Protein AF-A0A7C5VIN2-F1 (afdb_monomer)

Sequence (74 aa):
MKIVKEIDLTQEMTCVNFFNYIKDLLSGLSDDEYIKIIVKGYAETFTMIEWLKSLGRHISEIVDSDDKKVIIVR

Mean predicted aligned error: 4.77 Å

Solvent-accessible surface area (backbone atoms only — not comparable to full-atom values): 4256 Å² total; per-residue (Å²): 127,41,78,78,45,80,44,70,60,72,53,101,64,69,70,74,64,48,57,55,50,51,51,55,53,60,71,67,54,55,99,53,38,30,37,37,39,34,29,50,45,68,70,54,42,51,53,49,51,55,52,40,47,75,70,72,39,50,73,76,46,77,47,86,50,96,72,34,38,38,39,32,36,70

Nearest PDB structures (foldseek):
  3grz-assembly1_B  TM=7.654E-01  e=4.991E-03  Lactobacillus delbrueckii subsp. bulgaricus ATCC BAA-365
  3grz-assembly1_A  TM=7.698E-01  e=1.672E-02  Lactobacillus delbrueckii subsp. bulgaricus ATCC BAA-365
  3hz7-assembly1_A  TM=7.036E-01  e=5.993E-02  Desulfitobacterium hafniense
  2nxj-assembly2_B  TM=7.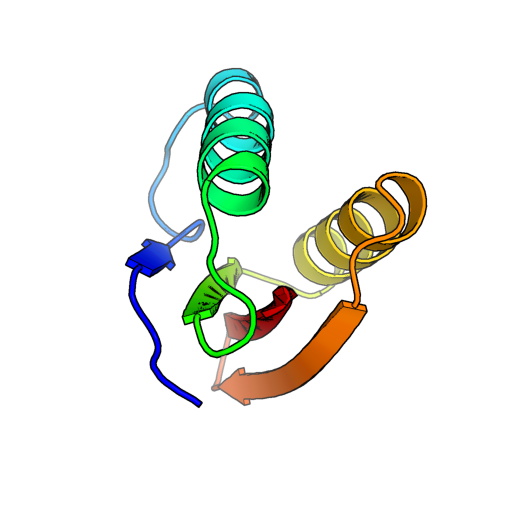978E-01  e=4.205E-01  Thermus thermophilus HB8
  3cjt-assembly8_O  TM=8.037E-01  e=4.810E-01  unclassified

Radius of gyration: 11.43 Å; Cα contacts (8 Å, |Δi|>4): 105; chains: 1; bounding box: 26×19×29 Å

pLDDT: mean 85.65, std 9.28, range [53.5, 94.12]

Secondary structure (DSSP, 8-state):
-EEEEEEETTS---HHHHHHHHHHHHHT--TTEEEEEEEESHHHHHHHHHHHHHTT--EEEEEEETTEEEEEE-

Foldseek 3Di:
DDAPEEAEPVDDDDPPVVLVVVVVVVVPDDPPYKHKYKAFDDVRVVVVVVSCVVVVKDFPDWDDDDRIIITIID

Structure (mmCIF, N/CA/C/O backbone):
data_AF-A0A7C5VIN2-F1
#
_entry.id   AF-A0A7C5VIN2-F1
#
loop_
_atom_site.group_PDB
_atom_site.id
_atom_site.type_symbol
_atom_site.label_atom_id
_atom_site.label_alt_id
_atom_site.label_comp_id
_atom_site.label_asym_id
_atom_site.label_entity_id
_atom_site.label_seq_id
_atom_site.pdbx_PDB_ins_code
_atom_site.Cartn_x
_atom_site.Cartn_y
_atom_site.Cartn_z
_atom_site.occupancy
_atom_site.B_iso_or_equiv
_atom_site.auth_seq_id
_atom_site.auth_comp_id
_atom_site.auth_asym_id
_atom_site.auth_atom_id
_atom_site.pdbx_PDB_model_num
ATOM 1 N N . MET A 1 1 ? -15.688 -1.458 5.237 1.00 78.50 1 MET A N 1
ATOM 2 C CA . MET A 1 1 ? -14.564 -1.165 4.327 1.00 78.50 1 MET A CA 1
ATOM 3 C C . MET A 1 1 ? -14.835 0.161 3.644 1.00 78.50 1 MET A C 1
ATOM 5 O O . MET A 1 1 ? -15.710 0.225 2.786 1.00 78.50 1 MET A O 1
ATOM 9 N N . LYS A 1 2 ? -14.128 1.213 4.059 1.00 90.38 2 LYS A N 1
ATOM 10 C CA . LYS A 1 2 ? -14.215 2.556 3.480 1.00 90.38 2 LYS A CA 1
ATOM 11 C C . LYS A 1 2 ? -12.825 2.982 3.005 1.00 90.38 2 LYS A C 1
ATOM 13 O O . LYS A 1 2 ? -11.909 3.098 3.812 1.00 90.38 2 LYS A O 1
ATOM 18 N N . ILE A 1 3 ? -12.661 3.211 1.702 1.00 92.12 3 ILE A N 1
ATOM 19 C CA . ILE A 1 3 ? -11.412 3.762 1.157 1.00 92.12 3 ILE A CA 1
ATOM 20 C C . ILE A 1 3 ? -11.406 5.263 1.438 1.00 92.12 3 ILE A C 1
ATOM 22 O O . ILE A 1 3 ? -12.236 5.994 0.902 1.00 92.12 3 ILE A O 1
ATOM 26 N N . VAL A 1 4 ? -10.499 5.720 2.300 1.00 93.62 4 VAL A N 1
ATOM 27 C CA . VAL A 1 4 ? -10.432 7.132 2.724 1.00 93.62 4 VAL A CA 1
ATOM 28 C C . VAL A 1 4 ? -9.404 7.939 1.951 1.00 93.62 4 VAL A C 1
ATOM 30 O O . VAL A 1 4 ? -9.486 9.167 1.893 1.00 93.62 4 VAL A O 1
ATOM 33 N N . LYS A 1 5 ? -8.443 7.256 1.328 1.00 92.00 5 LYS A N 1
ATOM 34 C CA . LYS A 1 5 ? -7.422 7.895 0.510 1.00 92.00 5 LYS A CA 1
ATOM 35 C C . LYS A 1 5 ? -7.019 7.013 -0.658 1.00 92.00 5 LYS A C 1
ATOM 37 O O . LYS A 1 5 ? -6.829 5.809 -0.499 1.00 92.00 5 LYS A O 1
ATOM 42 N N . GLU A 1 6 ? -6.851 7.648 -1.810 1.00 91.50 6 GLU A N 1
ATOM 43 C CA . GLU A 1 6 ? -6.211 7.070 -2.985 1.00 91.50 6 GLU A CA 1
ATOM 44 C C . GLU A 1 6 ? -4.872 7.768 -3.221 1.00 91.50 6 GLU A C 1
ATOM 46 O O . GLU A 1 6 ? -4.755 8.987 -3.059 1.00 91.50 6 GLU A O 1
ATOM 51 N N . ILE A 1 7 ? -3.859 6.974 -3.548 1.00 88.25 7 ILE A N 1
ATOM 52 C CA . ILE A 1 7 ? -2.483 7.409 -3.713 1.00 88.25 7 ILE A CA 1
ATOM 53 C C . ILE A 1 7 ? -1.949 6.812 -5.013 1.00 88.25 7 ILE A C 1
ATOM 55 O O . ILE A 1 7 ? -1.806 5.596 -5.114 1.00 88.25 7 ILE A O 1
ATOM 59 N N . ASP A 1 8 ? -1.645 7.659 -5.994 1.00 86.94 8 ASP A N 1
ATOM 60 C CA . ASP A 1 8 ? -1.123 7.237 -7.295 1.00 86.94 8 ASP A CA 1
ATOM 61 C C . ASP A 1 8 ? 0.391 7.480 -7.387 1.00 86.94 8 ASP A C 1
ATOM 63 O O . ASP A 1 8 ? 0.848 8.619 -7.468 1.00 86.94 8 ASP A O 1
ATOM 67 N N . LEU A 1 9 ? 1.167 6.393 -7.371 1.00 81.00 9 LEU A N 1
ATOM 68 C CA . LEU A 1 9 ? 2.628 6.385 -7.519 1.00 81.00 9 LEU A CA 1
ATOM 69 C C . LEU A 1 9 ? 3.105 6.442 -8.963 1.00 81.00 9 LEU A C 1
ATOM 71 O O . LEU A 1 9 ? 4.306 6.463 -9.214 1.00 81.00 9 LEU A O 1
ATOM 75 N N . THR A 1 10 ? 2.190 6.412 -9.925 1.00 77.06 10 THR A N 1
ATOM 76 C CA . THR A 1 10 ? 2.558 6.448 -11.341 1.00 77.06 10 THR A CA 1
ATOM 77 C C . THR A 1 10 ? 2.936 7.851 -11.811 1.00 77.06 10 THR A C 1
ATOM 79 O O . THR A 1 10 ? 3.517 7.995 -12.886 1.00 77.06 10 THR A O 1
ATOM 82 N N . GLN A 1 11 ? 2.639 8.873 -11.006 1.00 68.31 11 GLN A N 1
ATOM 83 C CA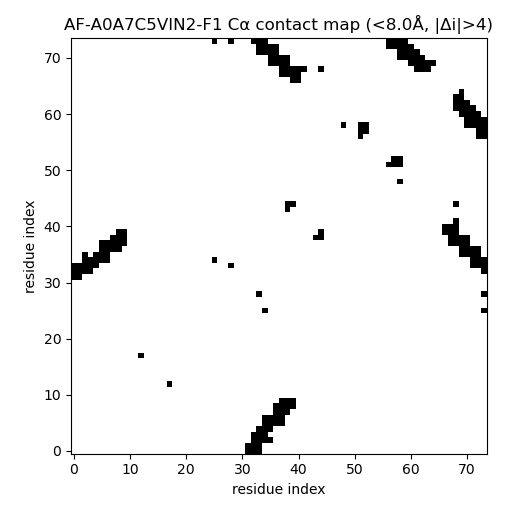 . GLN A 1 11 ? 3.013 10.262 -11.247 1.00 68.31 11 GLN A CA 1
ATOM 84 C C . GLN A 1 11 ? 4.360 10.551 -10.567 1.00 68.31 11 GLN A C 1
ATOM 86 O O . GLN A 1 11 ? 4.571 10.133 -9.430 1.00 68.31 11 GLN A O 1
ATOM 91 N N . GLU A 1 12 ? 5.281 11.231 -11.258 1.00 56.38 12 GLU A N 1
ATOM 92 C CA . GLU A 1 12 ? 6.657 11.492 -10.800 1.00 56.38 12 GLU A CA 1
ATOM 93 C C . GLU A 1 12 ? 6.693 12.348 -9.513 1.00 56.38 12 GLU A C 1
ATOM 95 O O . GLU A 1 12 ? 6.862 13.565 -9.542 1.00 56.38 12 GLU A O 1
ATOM 100 N N . MET A 1 13 ? 6.544 11.704 -8.355 1.00 53.50 13 MET A N 1
ATOM 101 C CA . MET A 1 13 ? 6.834 12.256 -7.030 1.00 53.50 13 MET A CA 1
ATOM 102 C C . MET A 1 13 ? 8.072 11.564 -6.457 1.00 53.50 13 MET A C 1
ATOM 104 O O . MET A 1 13 ? 8.247 10.353 -6.563 1.00 53.50 13 MET A O 1
ATOM 108 N N . THR A 1 14 ? 8.952 12.334 -5.823 1.00 56.88 14 THR A N 1
ATOM 109 C CA . THR A 1 14 ? 10.199 11.837 -5.232 1.00 56.88 14 THR A CA 1
ATOM 110 C C . THR A 1 14 ? 9.938 10.791 -4.132 1.00 56.88 14 THR A C 1
ATOM 112 O O . THR A 1 14 ? 9.306 11.079 -3.114 1.00 56.88 14 THR A O 1
ATOM 115 N N . CYS A 1 15 ? 10.473 9.574 -4.313 1.00 59.44 15 CYS A N 1
ATOM 116 C CA . CYS A 1 15 ? 10.178 8.370 -3.515 1.00 59.44 15 CYS A CA 1
ATOM 117 C C . CYS A 1 15 ? 10.320 8.508 -1.984 1.00 59.44 15 CYS A C 1
ATOM 119 O O . CYS A 1 15 ? 9.653 7.792 -1.244 1.00 59.44 15 CYS A O 1
ATOM 121 N N . VAL A 1 16 ? 11.176 9.400 -1.472 1.00 60.62 16 VAL A N 1
ATOM 122 C CA . VAL A 1 16 ? 11.470 9.490 -0.023 1.00 60.62 16 VAL A CA 1
ATOM 123 C C . VAL A 1 16 ? 10.336 10.153 0.767 1.00 60.62 16 VAL A C 1
ATOM 125 O O . VAL A 1 16 ? 10.008 9.710 1.867 1.00 60.62 16 VAL A O 1
ATOM 128 N N . ASN A 1 17 ? 9.680 11.168 0.202 1.00 69.81 17 ASN A N 1
ATOM 129 C CA . ASN A 1 17 ? 8.547 11.822 0.867 1.00 69.81 17 ASN A CA 1
ATOM 130 C C . ASN A 1 17 ? 7.300 10.929 0.882 1.00 69.81 17 ASN A C 1
ATOM 132 O O . ASN A 1 17 ? 6.423 11.081 1.729 1.00 69.81 17 ASN A O 1
ATOM 136 N N . PHE A 1 18 ? 7.249 9.965 -0.031 1.00 78.31 18 PHE A N 1
ATOM 137 C CA . PHE A 1 18 ? 6.101 9.108 -0.237 1.00 78.31 18 PHE A CA 1
ATOM 138 C C . PHE A 1 18 ? 5.901 8.065 0.867 1.00 78.31 18 PHE A C 1
ATOM 140 O O . PHE A 1 18 ? 4.806 7.933 1.410 1.00 78.31 18 PHE A O 1
ATOM 147 N N . PHE A 1 19 ? 6.958 7.335 1.228 1.00 83.88 19 PHE A N 1
ATOM 148 C CA . PHE A 1 19 ? 6.868 6.302 2.262 1.00 83.88 19 PHE A CA 1
ATOM 149 C C . PHE A 1 19 ? 6.511 6.892 3.627 1.00 83.88 19 PHE A C 1
ATOM 151 O O . PHE A 1 19 ? 5.687 6.328 4.345 1.00 83.88 19 PHE A O 1
ATOM 158 N N . ASN A 1 20 ? 7.069 8.059 3.961 1.00 85.38 20 ASN A N 1
ATOM 159 C CA . ASN A 1 20 ? 6.702 8.778 5.181 1.00 85.38 20 ASN A CA 1
ATOM 160 C C . ASN A 1 20 ? 5.236 9.224 5.139 1.00 85.38 20 ASN A C 1
ATOM 162 O O . ASN A 1 20 ? 4.503 8.985 6.093 1.00 85.38 20 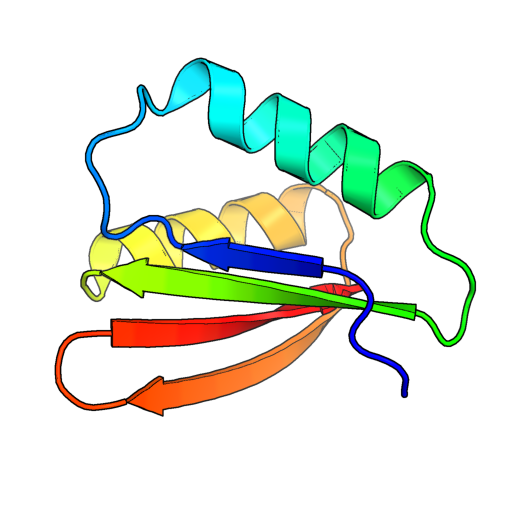ASN A O 1
ATOM 166 N N . TYR A 1 21 ? 4.777 9.758 4.004 1.00 86.50 21 TYR A N 1
ATOM 167 C CA . TYR A 1 21 ? 3.379 10.147 3.830 1.00 86.50 21 TYR A CA 1
ATOM 168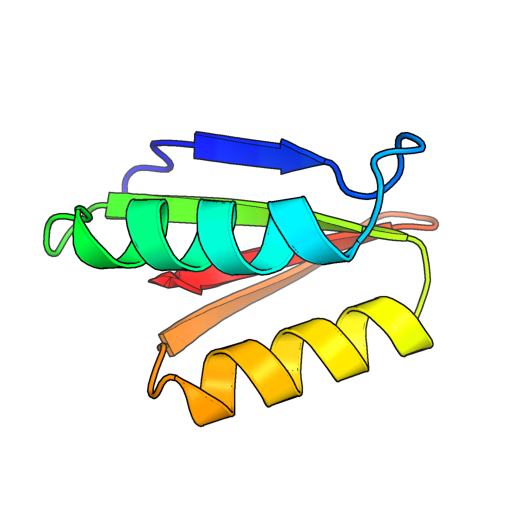 C C . TYR A 1 21 ? 2.402 8.972 3.996 1.00 86.50 21 TYR A C 1
ATOM 170 O O . TYR A 1 21 ? 1.418 9.088 4.727 1.00 86.50 21 TYR A O 1
ATOM 178 N N . ILE A 1 22 ? 2.678 7.819 3.373 1.00 88.75 22 ILE A N 1
ATOM 179 C CA . ILE A 1 22 ? 1.858 6.615 3.571 1.00 88.75 22 ILE A CA 1
ATOM 180 C C . ILE A 1 22 ? 1.891 6.170 5.029 1.00 88.75 22 ILE A C 1
ATOM 182 O O . ILE A 1 22 ? 0.851 5.825 5.583 1.00 88.75 22 ILE A O 1
ATOM 186 N N . LYS A 1 23 ? 3.068 6.159 5.656 1.00 89.81 23 LYS A N 1
ATOM 187 C CA . LYS A 1 23 ? 3.213 5.729 7.047 1.00 89.81 23 LYS A CA 1
ATOM 188 C C . LYS A 1 23 ? 2.361 6.583 7.988 1.00 89.81 23 LYS A C 1
ATOM 190 O O . LYS A 1 23 ? 1.694 6.027 8.863 1.00 89.81 23 LYS A O 1
ATOM 195 N N . ASP A 1 24 ? 2.355 7.897 7.793 1.00 90.12 24 ASP A N 1
ATOM 196 C CA . ASP A 1 24 ? 1.559 8.822 8.598 1.00 90.12 24 ASP A CA 1
ATOM 197 C C . ASP A 1 24 ? 0.059 8.604 8.367 1.00 90.12 24 ASP A C 1
ATOM 199 O O . ASP A 1 24 ? -0.698 8.495 9.331 1.00 90.12 24 ASP A O 1
ATOM 203 N N . LEU A 1 25 ? -0.366 8.427 7.108 1.00 90.81 25 LEU A N 1
ATOM 204 C CA . LEU A 1 25 ? -1.755 8.090 6.777 1.00 90.81 25 LEU A CA 1
ATOM 205 C C . LEU A 1 25 ? -2.207 6.790 7.444 1.00 90.81 25 LEU A C 1
ATOM 207 O O . LEU A 1 25 ? -3.243 6.768 8.099 1.00 90.81 25 LEU A O 1
ATOM 211 N N . LEU A 1 26 ? -1.413 5.725 7.317 1.00 91.19 26 LEU A N 1
ATOM 212 C CA . LEU A 1 26 ? -1.696 4.417 7.911 1.00 91.19 26 LEU A CA 1
ATOM 213 C C . LEU A 1 26 ? -1.767 4.472 9.441 1.00 91.19 26 LEU A C 1
ATOM 215 O O . LEU A 1 26 ? -2.466 3.677 10.067 1.00 91.19 26 LEU A O 1
ATOM 219 N N . SER A 1 27 ? -1.027 5.385 10.068 1.00 90.56 27 SER A N 1
ATOM 220 C CA . SER A 1 27 ? -1.040 5.563 11.524 1.00 90.56 27 SER A CA 1
ATOM 221 C C . SER A 1 27 ? -2.301 6.275 12.023 1.00 90.56 27 SER A C 1
ATOM 223 O O . SER A 1 27 ? -2.622 6.157 13.200 1.00 90.56 27 SER A O 1
ATOM 225 N N . GLY A 1 28 ? -3.015 6.982 11.143 1.00 89.62 28 GLY A N 1
ATOM 226 C CA . GLY A 1 28 ? -4.261 7.683 11.455 1.00 89.62 28 GLY A CA 1
ATOM 227 C C . GLY A 1 28 ? -5.541 6.953 11.041 1.00 89.62 28 GLY A C 1
ATOM 228 O O . GLY A 1 28 ? -6.610 7.539 11.180 1.00 89.62 28 GLY A O 1
ATOM 229 N N . LEU A 1 29 ? -5.454 5.728 10.509 1.00 90.94 29 LEU A N 1
ATOM 230 C CA . LEU A 1 29 ? -6.630 4.973 10.069 1.00 90.94 29 LEU A CA 1
ATOM 231 C C . LEU A 1 29 ? -7.426 4.406 11.247 1.00 90.94 29 LEU A C 1
ATOM 233 O O . LEU A 1 29 ? -6.859 3.835 12.181 1.00 90.94 29 LEU A O 1
ATOM 237 N N . SER A 1 30 ? -8.749 4.504 11.142 1.00 89.75 30 SER A N 1
ATOM 238 C CA . SER A 1 30 ? -9.703 3.767 11.976 1.00 89.75 30 SER A CA 1
ATOM 239 C C . SER A 1 30 ? -9.826 2.304 11.516 1.00 89.75 30 SER A C 1
ATOM 241 O O . SER A 1 30 ? -9.408 1.948 10.414 1.00 89.75 30 SER A O 1
ATOM 243 N N . ASP A 1 31 ? -10.437 1.440 12.332 1.00 86.44 31 ASP A N 1
ATOM 244 C CA . ASP A 1 31 ? -10.517 -0.011 12.070 1.00 86.44 31 ASP A CA 1
ATOM 245 C C . ASP A 1 31 ? -11.239 -0.402 10.765 1.00 86.44 31 ASP A C 1
ATOM 247 O O . ASP A 1 31 ? -11.016 -1.495 10.237 1.00 86.44 31 ASP A O 1
ATOM 251 N N . ASP A 1 32 ? -12.106 0.464 10.239 1.00 91.31 32 ASP A N 1
ATOM 252 C CA . ASP A 1 32 ? -12.879 0.260 9.012 1.00 91.31 32 ASP A CA 1
ATOM 253 C C . ASP A 1 32 ? -12.344 1.041 7.797 1.00 91.31 32 ASP A C 1
ATOM 255 O O . ASP A 1 32 ? -12.904 0.921 6.692 1.00 91.31 32 ASP A O 1
ATOM 259 N N . GLU A 1 33 ? -11.267 1.806 7.994 1.00 93.38 33 GLU A N 1
ATOM 260 C CA . GLU A 1 33 ? -10.653 2.683 7.005 1.00 93.38 33 GLU A CA 1
ATOM 261 C C . GLU A 1 33 ? -9.456 2.021 6.321 1.00 93.38 33 GLU A C 1
ATOM 263 O O . GLU A 1 33 ? -8.649 1.317 6.922 1.00 93.38 33 GLU A O 1
ATOM 268 N N . TYR A 1 34 ? -9.354 2.261 5.018 1.00 94.12 34 TYR A N 1
ATOM 269 C CA . TYR A 1 34 ? -8.342 1.668 4.155 1.00 94.12 34 TYR A CA 1
ATOM 270 C C . TYR A 1 34 ? -7.793 2.728 3.210 1.00 94.12 34 TYR A C 1
ATOM 272 O O . TYR A 1 34 ? -8.494 3.674 2.830 1.00 94.12 34 TYR A O 1
ATOM 280 N N . ILE A 1 35 ? -6.555 2.539 2.768 1.00 94.12 35 ILE A N 1
ATOM 281 C CA . ILE A 1 35 ? -5.976 3.333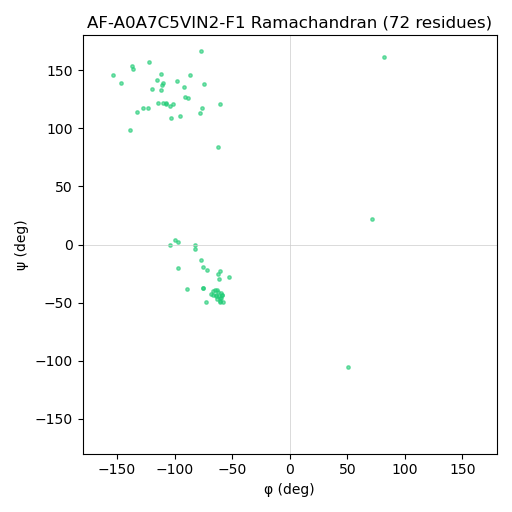 1.685 1.00 94.12 35 ILE A CA 1
ATOM 282 C C . ILE A 1 35 ? -5.772 2.472 0.446 1.00 94.12 35 ILE A C 1
ATOM 284 O O . ILE A 1 35 ? -5.482 1.278 0.529 1.00 94.12 35 ILE A O 1
ATOM 288 N N . LYS A 1 36 ? -5.921 3.107 -0.712 1.00 93.38 36 LYS A N 1
ATOM 289 C CA . LYS A 1 36 ? -5.681 2.525 -2.027 1.00 93.38 36 LYS A CA 1
ATOM 290 C C . LYS A 1 36 ? -4.394 3.111 -2.593 1.00 93.38 36 LYS A C 1
ATOM 292 O O . LYS A 1 36 ? -4.294 4.323 -2.755 1.00 93.38 36 LYS A O 1
ATOM 297 N N . ILE A 1 37 ? -3.425 2.259 -2.900 1.00 91.62 37 ILE A N 1
ATOM 298 C CA . ILE A 1 37 ? -2.124 2.641 -3.454 1.00 91.62 37 ILE A CA 1
ATOM 299 C C . ILE A 1 37 ? -2.028 2.071 -4.866 1.00 91.62 37 ILE A C 1
ATOM 301 O O . ILE A 1 37 ? -2.141 0.866 -5.053 1.00 91.62 37 ILE A O 1
ATOM 305 N N . ILE A 1 38 ? -1.826 2.922 -5.862 1.00 90.31 38 ILE A N 1
ATOM 306 C CA . ILE A 1 38 ? -1.688 2.537 -7.265 1.00 90.31 38 ILE A CA 1
ATOM 307 C C . ILE A 1 38 ? -0.209 2.620 -7.616 1.00 90.31 38 ILE A C 1
ATOM 309 O O . ILE A 1 38 ? 0.368 3.694 -7.525 1.00 90.31 38 ILE A O 1
ATOM 313 N N . VAL A 1 39 ? 0.400 1.506 -8.009 1.00 88.44 39 VAL A N 1
ATOM 314 C CA . VAL A 1 39 ? 1.831 1.370 -8.312 1.00 88.44 39 VAL A CA 1
ATOM 315 C C . VAL A 1 39 ? 2.021 1.029 -9.787 1.00 88.44 39 VAL A C 1
ATOM 317 O O . VAL A 1 39 ? 1.245 0.249 -10.339 1.00 88.44 39 VAL A O 1
ATOM 320 N N . LYS A 1 40 ? 3.052 1.582 -10.435 1.00 85.56 40 LYS A N 1
ATOM 321 C CA . LYS A 1 40 ? 3.427 1.214 -11.809 1.00 85.56 40 LYS A CA 1
ATOM 322 C C . LYS A 1 40 ? 4.451 0.089 -11.760 1.00 85.56 40 LYS A C 1
ATOM 324 O O . LYS A 1 40 ? 5.470 0.259 -11.110 1.00 85.56 40 LYS A O 1
ATOM 329 N N . GLY A 1 41 ? 4.207 -1.010 -12.469 1.00 79.31 41 GLY A N 1
ATOM 330 C CA . GLY A 1 41 ? 5.202 -2.074 -12.616 1.00 79.31 41 GLY A CA 1
ATOM 331 C C . GLY A 1 41 ? 5.299 -3.069 -11.452 1.00 79.31 41 GLY A C 1
ATOM 332 O O . GLY A 1 41 ? 4.823 -2.859 -10.334 1.00 79.31 41 GLY A O 1
ATOM 333 N N . TYR A 1 42 ? 5.893 -4.227 -11.749 1.00 78.94 42 TYR A N 1
ATOM 334 C CA . TYR A 1 42 ? 5.972 -5.364 -10.827 1.00 78.94 42 TYR A CA 1
ATOM 335 C C . TYR A 1 42 ? 7.011 -5.162 -9.713 1.00 78.94 42 TYR A C 1
ATOM 337 O O . TYR A 1 42 ? 6.768 -5.549 -8.570 1.00 78.94 42 TYR A O 1
ATOM 345 N N . ALA A 1 43 ? 8.155 -4.545 -10.022 1.00 81.62 43 ALA A N 1
ATOM 346 C CA . ALA A 1 43 ? 9.251 -4.366 -9.068 1.00 81.62 43 ALA A CA 1
ATOM 347 C C . ALA A 1 43 ? 8.875 -3.387 -7.944 1.00 81.62 43 ALA A C 1
ATOM 349 O O . ALA A 1 43 ? 9.114 -3.651 -6.763 1.00 81.62 43 ALA A O 1
ATOM 350 N N . GLU A 1 44 ? 8.225 -2.286 -8.303 1.00 82.25 44 GLU A N 1
ATOM 351 C CA . GLU A 1 44 ? 7.721 -1.272 -7.386 1.00 82.25 44 GLU A CA 1
ATOM 352 C C . GLU A 1 44 ? 6.597 -1.838 -6.518 1.00 82.25 44 GLU A C 1
ATOM 354 O O . GLU A 1 44 ? 6.568 -1.609 -5.309 1.00 82.25 44 GLU A O 1
ATOM 359 N N . THR A 1 45 ? 5.715 -2.648 -7.111 1.00 86.12 45 THR A N 1
ATOM 360 C CA . THR A 1 45 ? 4.647 -3.349 -6.386 1.00 86.12 45 THR A CA 1
ATOM 361 C C . THR A 1 45 ? 5.219 -4.288 -5.333 1.00 86.12 45 THR A C 1
ATOM 363 O O . THR A 1 45 ? 4.810 -4.233 -4.175 1.00 86.12 45 THR A O 1
ATOM 366 N N . PHE A 1 46 ? 6.197 -5.120 -5.701 1.00 87.75 46 PHE A N 1
ATOM 367 C CA . PHE A 1 46 ? 6.856 -6.022 -4.759 1.00 87.75 46 PHE A CA 1
ATOM 368 C C . PHE A 1 46 ? 7.546 -5.252 -3.625 1.00 87.75 46 PHE A C 1
ATOM 370 O O . PHE A 1 46 ? 7.349 -5.566 -2.454 1.00 87.75 46 PHE A O 1
ATOM 377 N N . THR A 1 47 ? 8.281 -4.190 -3.964 1.00 88.31 47 THR A N 1
ATOM 378 C CA . THR A 1 47 ? 8.944 -3.319 -2.981 1.00 88.31 47 THR A CA 1
ATOM 379 C C . THR A 1 47 ? 7.937 -2.699 -2.009 1.00 88.31 47 THR A C 1
ATOM 381 O O . THR A 1 47 ? 8.167 -2.694 -0.801 1.00 88.31 47 THR A O 1
ATOM 384 N N . MET A 1 48 ? 6.794 -2.223 -2.514 1.00 88.69 48 MET A N 1
ATOM 385 C CA . MET A 1 48 ? 5.723 -1.658 -1.693 1.00 88.69 48 MET A CA 1
ATOM 386 C C . MET A 1 48 ? 5.113 -2.706 -0.758 1.00 88.69 48 MET A C 1
ATOM 388 O O . MET A 1 48 ? 4.917 -2.435 0.423 1.00 88.69 48 MET A O 1
ATOM 392 N N . ILE A 1 49 ? 4.849 -3.914 -1.260 1.00 90.62 49 ILE A N 1
ATOM 393 C CA . ILE A 1 49 ? 4.299 -5.022 -0.470 1.00 90.62 49 ILE A CA 1
ATOM 394 C C . ILE A 1 49 ? 5.241 -5.395 0.678 1.00 90.62 49 ILE A C 1
ATOM 396 O O . ILE A 1 49 ? 4.799 -5.496 1.822 1.00 90.62 49 ILE A O 1
ATOM 400 N N . GLU A 1 50 ? 6.529 -5.582 0.394 1.00 91.44 50 GLU A N 1
ATOM 401 C CA . GLU A 1 50 ? 7.513 -5.952 1.415 1.00 91.44 50 GLU A CA 1
ATOM 402 C C . GLU A 1 50 ? 7.696 -4.836 2.450 1.00 91.44 50 GLU A C 1
ATOM 404 O O . GLU A 1 50 ? 7.743 -5.101 3.653 1.00 91.44 50 GLU A O 1
ATOM 409 N N . TRP A 1 51 ? 7.700 -3.574 2.012 1.00 91.62 51 TRP A N 1
ATOM 410 C CA . TRP A 1 51 ? 7.733 -2.435 2.923 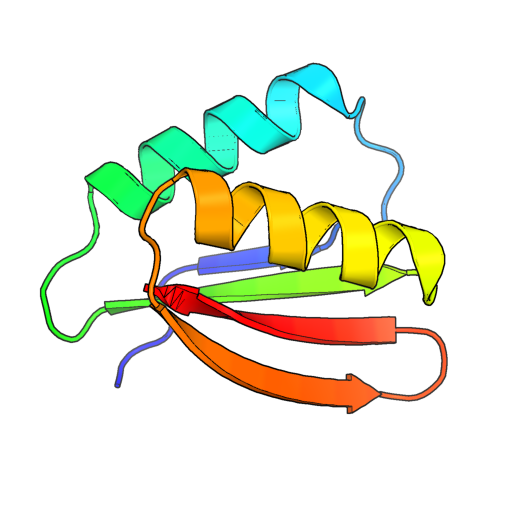1.00 91.62 51 TRP A CA 1
ATOM 411 C C . TRP A 1 51 ? 6.487 -2.374 3.823 1.00 91.62 51 TRP A C 1
ATOM 413 O O . TRP A 1 51 ? 6.629 -2.270 5.041 1.00 91.62 51 TRP A O 1
ATOM 423 N N . LEU A 1 52 ? 5.275 -2.526 3.275 1.00 91.94 52 LEU A N 1
ATOM 424 C CA . LEU A 1 52 ? 4.032 -2.566 4.061 1.00 91.94 52 LEU A CA 1
ATOM 425 C C . LEU A 1 52 ? 4.035 -3.721 5.076 1.00 91.94 52 LEU A C 1
ATOM 427 O O . LEU A 1 52 ? 3.680 -3.521 6.239 1.00 91.94 52 LEU A O 1
ATOM 431 N N . LYS A 1 53 ? 4.509 -4.909 4.681 1.00 90.62 53 LYS A N 1
ATOM 432 C CA . LYS A 1 53 ? 4.676 -6.048 5.598 1.00 90.62 53 LYS A CA 1
ATOM 433 C C . LYS A 1 53 ? 5.673 -5.751 6.716 1.00 90.62 53 LYS A C 1
ATOM 435 O O . LYS A 1 53 ? 5.405 -6.096 7.862 1.00 90.62 53 LYS A O 1
ATOM 440 N N . SER A 1 54 ? 6.791 -5.084 6.413 1.00 91.69 54 SER A N 1
ATOM 441 C CA . SER A 1 54 ? 7.783 -4.684 7.425 1.00 91.69 54 SER A CA 1
ATOM 442 C C . SER A 1 54 ? 7.221 -3.705 8.463 1.00 91.69 54 SER A C 1
ATOM 444 O O . SER A 1 54 ? 7.679 -3.682 9.603 1.00 91.69 54 SER A O 1
ATOM 446 N N . LEU A 1 55 ? 6.186 -2.942 8.096 1.00 88.94 55 LEU A N 1
ATOM 447 C CA . LEU A 1 55 ? 5.436 -2.075 9.006 1.00 88.94 55 LEU A CA 1
ATOM 448 C C . LEU A 1 55 ? 4.354 -2.821 9.807 1.00 88.94 55 LEU A C 1
ATOM 450 O O . LEU A 1 55 ? 3.643 -2.190 10.588 1.00 88.94 55 LEU A O 1
ATOM 454 N N . GLY A 1 56 ? 4.194 -4.132 9.603 1.00 88.56 56 GLY A N 1
ATOM 455 C CA . GLY A 1 56 ? 3.143 -4.939 10.226 1.00 88.56 56 GLY A CA 1
ATOM 456 C C . GLY A 1 56 ? 1.742 -4.654 9.678 1.00 88.56 56 GLY A C 1
ATOM 457 O O . GLY A 1 56 ? 0.755 -4.906 10.366 1.00 88.56 56 GLY A O 1
ATOM 458 N N . ARG A 1 57 ? 1.644 -4.093 8.466 1.00 89.75 57 ARG A N 1
ATOM 459 C CA . ARG A 1 57 ? 0.374 -3.6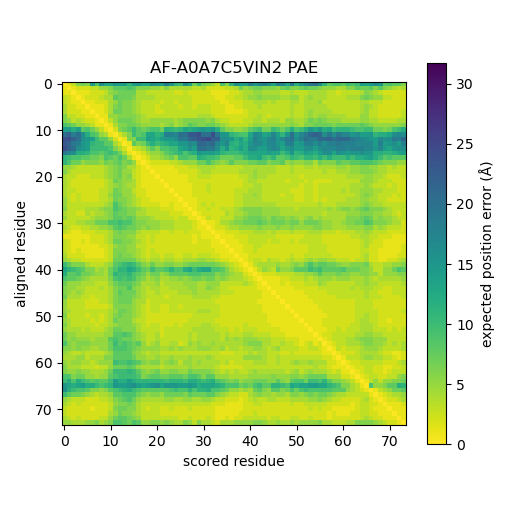73 7.861 1.00 89.75 57 ARG A CA 1
ATOM 460 C C . ARG A 1 57 ? -0.299 -4.817 7.125 1.00 89.75 57 ARG A C 1
ATOM 462 O O . ARG A 1 57 ? 0.365 -5.665 6.526 1.00 89.75 57 ARG A O 1
ATOM 469 N N . HIS A 1 58 ? -1.628 -4.834 7.162 1.00 88.06 58 HIS A N 1
ATOM 470 C CA . HIS A 1 58 ? -2.413 -5.897 6.552 1.00 88.06 58 HIS A CA 1
ATOM 471 C C . HIS A 1 58 ? -2.852 -5.481 5.149 1.00 88.06 58 HIS A C 1
ATOM 473 O O . HIS A 1 58 ? -3.721 -4.624 4.960 1.00 88.06 58 HIS A O 1
ATOM 479 N N . ILE A 1 59 ? -2.282 -6.144 4.146 1.00 91.38 59 ILE A N 1
ATOM 480 C CA . ILE A 1 59 ? -2.705 -5.996 2.755 1.00 91.38 59 ILE A CA 1
ATOM 481 C C . ILE A 1 59 ? -4.002 -6.775 2.575 1.00 91.38 59 ILE A C 1
ATOM 483 O O . ILE A 1 59 ? -4.043 -7.986 2.767 1.00 91.38 59 ILE A O 1
ATOM 487 N N . SER A 1 60 ? -5.067 -6.058 2.245 1.00 90.00 60 SER A N 1
ATOM 488 C CA . SER A 1 60 ? -6.410 -6.629 2.129 1.00 90.00 60 SER A CA 1
ATOM 489 C C . SER A 1 60 ? -6.682 -7.151 0.732 1.00 90.00 60 SER A C 1
ATOM 491 O O . SER A 1 60 ? -7.295 -8.201 0.583 1.00 90.00 60 SER A O 1
ATOM 493 N N . GLU A 1 61 ? -6.201 -6.436 -0.282 1.00 90.88 61 GLU A N 1
ATOM 494 C CA . GLU A 1 61 ? -6.405 -6.814 -1.673 1.00 90.88 61 GLU A CA 1
ATOM 495 C C . GLU A 1 61 ? -5.273 -6.275 -2.549 1.00 90.88 61 GLU A C 1
ATOM 497 O O . GLU A 1 61 ? -4.736 -5.193 -2.292 1.00 90.88 61 GLU A O 1
ATOM 502 N N . ILE A 1 62 ? -4.916 -7.034 -3.585 1.00 90.81 62 ILE A N 1
ATOM 503 C CA . ILE A 1 62 ? -4.037 -6.589 -4.665 1.00 90.81 62 ILE A CA 1
ATOM 504 C C . ILE A 1 62 ? -4.776 -6.866 -5.972 1.00 90.81 62 ILE A C 1
ATOM 506 O O . ILE A 1 62 ? -5.077 -8.020 -6.272 1.00 90.81 62 ILE A O 1
ATOM 510 N N . VAL A 1 63 ? -5.075 -5.812 -6.727 1.00 89.81 63 VAL A N 1
ATOM 511 C CA . VAL A 1 63 ? -5.804 -5.881 -7.996 1.00 89.81 63 VAL A CA 1
ATOM 512 C C . VAL A 1 63 ? -4.873 -5.512 -9.142 1.00 89.81 63 VAL A C 1
ATOM 514 O O . VAL A 1 63 ? -4.170 -4.499 -9.096 1.00 89.81 63 VAL A O 1
ATOM 517 N N . ASP A 1 64 ? -4.908 -6.324 -10.189 1.00 86.44 64 ASP A N 1
ATOM 518 C CA . ASP A 1 64 ? -4.163 -6.098 -11.421 1.00 86.44 64 ASP A CA 1
ATOM 519 C C . ASP A 1 64 ? -4.988 -5.239 -12.378 1.00 86.44 64 ASP A C 1
ATOM 521 O O . ASP A 1 64 ? -6.133 -5.573 -12.672 1.00 86.44 64 ASP A O 1
ATOM 525 N N . SER A 1 65 ? -4.415 -4.132 -12.855 1.00 79.88 65 SER A N 1
ATOM 526 C CA . SER A 1 65 ? -5.084 -3.202 -13.770 1.00 79.88 65 SER A CA 1
ATOM 527 C C . SER A 1 65 ? -4.113 -2.734 -14.851 1.00 79.88 65 SER A C 1
ATOM 529 O O . SER A 1 65 ? -3.346 -1.802 -14.625 1.00 79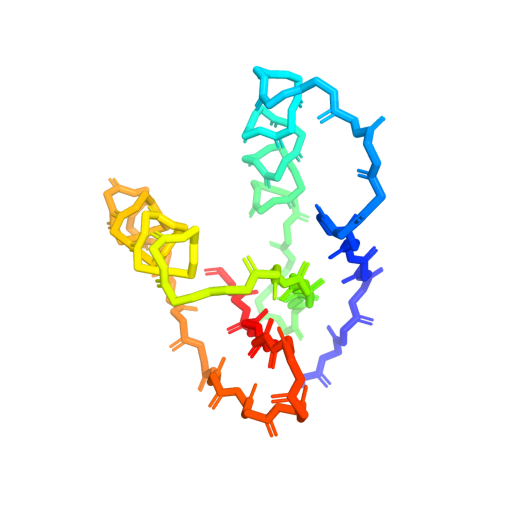.88 65 SER A O 1
ATOM 531 N N . ASP A 1 66 ? -4.174 -3.358 -16.028 1.00 78.12 66 ASP A N 1
ATOM 532 C CA . ASP A 1 66 ? -3.325 -3.067 -17.193 1.00 78.12 66 ASP A CA 1
ATOM 533 C C . ASP A 1 66 ? -1.818 -3.036 -16.855 1.00 78.12 66 ASP A C 1
ATOM 535 O O . ASP A 1 66 ? -1.202 -4.082 -16.648 1.00 78.12 66 ASP A O 1
ATOM 539 N N . ASP A 1 67 ? -1.217 -1.842 -16.793 1.00 80.19 67 ASP A N 1
ATOM 540 C CA . ASP A 1 67 ? 0.195 -1.576 -16.485 1.00 80.19 67 ASP A CA 1
ATOM 541 C C . ASP A 1 67 ? 0.450 -1.204 -15.009 1.00 80.19 67 ASP A C 1
ATOM 543 O O . ASP A 1 67 ? 1.587 -0.926 -14.601 1.00 80.19 67 ASP A O 1
ATOM 547 N N . LYS A 1 68 ? -0.610 -1.210 -14.197 1.00 86.12 68 LYS A N 1
ATOM 548 C CA . LYS A 1 68 ? -0.612 -0.799 -12.795 1.00 86.12 68 LYS A CA 1
ATOM 549 C C . LYS A 1 68 ? -1.093 -1.921 -11.882 1.00 86.12 68 LYS A C 1
ATOM 551 O O . LYS A 1 68 ? -1.829 -2.832 -12.260 1.00 86.12 68 LYS A O 1
ATOM 556 N N . LYS A 1 69 ? -0.683 -1.822 -10.627 1.00 89.69 69 LYS A N 1
ATOM 557 C CA . LYS A 1 69 ? -1.136 -2.676 -9.532 1.00 89.69 69 LYS A CA 1
ATOM 558 C C . LYS A 1 69 ? -1.785 -1.794 -8.486 1.00 89.69 69 LYS A C 1
ATOM 560 O O . LYS A 1 69 ? -1.244 -0.752 -8.127 1.00 89.69 69 LYS A O 1
ATOM 565 N N . VAL A 1 70 ? -2.944 -2.202 -8.001 1.00 91.62 70 VAL A N 1
ATOM 566 C CA . VAL A 1 70 ? -3.680 -1.496 -6.957 1.00 91.62 70 VAL A CA 1
ATOM 567 C C . VAL A 1 70 ? -3.572 -2.307 -5.677 1.00 91.62 70 VAL A C 1
ATOM 569 O O . VAL A 1 70 ? -3.987 -3.457 -5.644 1.00 91.62 70 VAL A O 1
ATOM 572 N N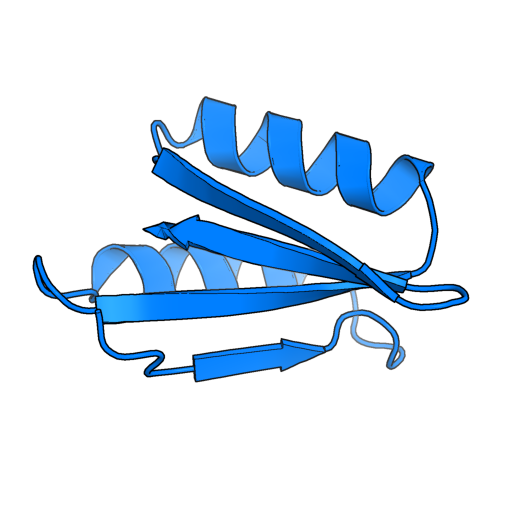 . ILE A 1 71 ? -3.028 -1.714 -4.623 1.00 92.62 71 ILE A N 1
ATOM 573 C CA . ILE A 1 71 ? -2.866 -2.327 -3.306 1.00 92.62 71 ILE A CA 1
ATOM 574 C C . ILE A 1 71 ? -3.836 -1.642 -2.345 1.00 92.62 71 ILE A C 1
ATOM 576 O O . ILE A 1 71 ? -3.764 -0.428 -2.150 1.00 92.62 71 ILE A O 1
ATOM 580 N N . ILE A 1 72 ? -4.729 -2.411 -1.729 1.00 92.81 72 ILE A N 1
ATOM 581 C CA . ILE A 1 72 ? -5.612 -1.942 -0.659 1.00 92.81 72 ILE A CA 1
ATOM 582 C C . ILE A 1 72 ? -5.033 -2.413 0.670 1.00 92.81 72 ILE A C 1
ATOM 584 O O . ILE A 1 72 ? -4.868 -3.614 0.896 1.00 92.81 72 ILE A O 1
ATOM 588 N N . VAL A 1 73 ? -4.720 -1.475 1.561 1.00 92.88 73 VAL A N 1
ATOM 589 C CA . VAL A 1 73 ? -4.015 -1.759 2.818 1.00 92.88 73 VAL A CA 1
ATOM 590 C C . VAL A 1 73 ? -4.633 -1.018 4.003 1.00 92.88 73 VAL A C 1
ATOM 592 O O . VAL A 1 73 ? -5.207 0.063 3.841 1.00 92.88 73 VAL A O 1
ATOM 595 N N . ARG A 1 74 ? -4.499 -1.640 5.180 1.00 88.25 74 ARG A N 1
ATOM 596 C CA . ARG A 1 74 ? -4.772 -1.083 6.511 1.00 88.25 74 ARG A CA 1
ATOM 597 C C . ARG A 1 74 ? -3.531 -1.177 7.407 1.00 88.25 74 ARG A C 1
ATOM 599 O O . ARG A 1 74 ? -2.785 -2.176 7.275 1.00 88.25 74 ARG A O 1
#